Protein AF-A0A066W8P1-F1 (afdb_monomer)

pLDDT: mean 82.38, std 11.29, range [48.41, 97.62]

Foldseek 3Di:
DDWDAPDDDPDPPPVVPDRDTDDDDDPDDDDQVPPDPQWHQPPVRDTDGNDPVCVVVVCVVVVCVVVVVVVVVVVVVVVVVVVVVVCVVVPD

Structure (mmCIF, N/CA/C/O backbone):
data_AF-A0A066W8P1-F1
#
_entry.id   AF-A0A066W8P1-F1
#
loop_
_atom_site.group_PDB
_atom_site.id
_atom_site.type_symbol
_atom_site.label_atom_id
_atom_site.label_alt_id
_atom_site.label_comp_id
_atom_site.label_asym_id
_atom_site.label_entity_id
_atom_site.label_seq_id
_atom_site.pdbx_PDB_ins_code
_atom_site.Cartn_x
_atom_site.Cartn_y
_atom_site.Cartn_z
_atom_site.occupancy
_atom_site.B_iso_or_equiv
_atom_site.auth_seq_id
_atom_site.auth_comp_id
_atom_site.auth_asym_id
_atom_site.auth_atom_id
_atom_site.pdbx_PDB_model_num
ATOM 1 N N . MET A 1 1 ? -13.305 -18.795 11.161 1.00 54.00 1 MET A N 1
ATOM 2 C CA . MET A 1 1 ? -12.635 -17.819 10.281 1.00 54.00 1 MET A CA 1
ATOM 3 C C . MET A 1 1 ? -12.063 -18.632 9.146 1.00 54.00 1 MET A C 1
ATOM 5 O O . MET A 1 1 ? -11.217 -19.472 9.409 1.00 54.00 1 MET A O 1
ATOM 9 N N . GLU A 1 2 ? -12.615 -18.479 7.949 1.00 48.41 2 GLU A N 1
ATOM 10 C CA . GLU A 1 2 ? -12.143 -19.181 6.754 1.00 48.41 2 GLU A CA 1
ATOM 11 C C . GLU A 1 2 ? -11.325 -18.195 5.923 1.00 48.41 2 GLU A C 1
ATOM 13 O O . GLU A 1 2 ? -11.760 -17.065 5.686 1.00 48.41 2 GLU A O 1
ATOM 18 N N . THR A 1 3 ? -10.121 -18.610 5.546 1.00 53.50 3 THR A N 1
ATOM 19 C CA . THR A 1 3 ? -9.226 -17.879 4.647 1.00 53.50 3 THR A CA 1
ATOM 20 C C . THR A 1 3 ? -9.014 -18.744 3.420 1.00 53.50 3 THR A C 1
ATOM 22 O O . THR A 1 3 ? -8.522 -19.865 3.538 1.00 53.50 3 THR A O 1
ATOM 25 N N . ILE A 1 4 ? -9.419 -18.238 2.260 1.00 71.50 4 ILE A N 1
ATOM 26 C CA . ILE A 1 4 ? -9.312 -18.929 0.973 1.00 71.50 4 ILE A CA 1
ATOM 27 C C . ILE A 1 4 ? -8.631 -17.963 -0.007 1.00 71.50 4 ILE A C 1
ATOM 29 O O . ILE A 1 4 ? -8.825 -16.744 0.070 1.00 71.50 4 ILE A O 1
ATOM 33 N N . GLU A 1 5 ? -7.796 -18.495 -0.896 1.00 74.50 5 GLU A N 1
ATOM 34 C CA . GLU A 1 5 ? -7.086 -17.703 -1.902 1.00 74.50 5 GLU A CA 1
ATOM 35 C C . GLU A 1 5 ? -8.028 -17.093 -2.948 1.00 74.50 5 GLU A C 1
ATOM 37 O O . GLU A 1 5 ? -9.020 -17.702 -3.348 1.00 74.50 5 GLU A O 1
ATOM 42 N N . ILE A 1 6 ? -7.692 -15.891 -3.435 1.00 79.44 6 ILE A N 1
ATOM 43 C CA . IL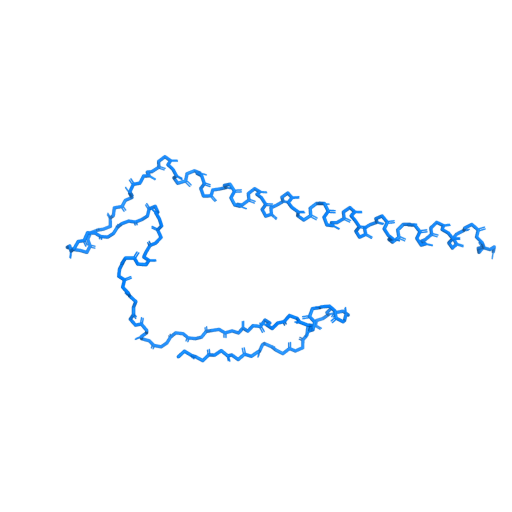E A 1 6 ? -8.480 -15.187 -4.467 1.00 79.44 6 ILE A CA 1
ATOM 44 C C . ILE A 1 6 ? -8.199 -15.669 -5.900 1.00 79.44 6 ILE A C 1
ATOM 46 O O . ILE A 1 6 ? -8.850 -15.211 -6.837 1.00 79.44 6 ILE A O 1
ATOM 50 N N . GLY A 1 7 ? -7.242 -16.582 -6.079 1.00 75.94 7 GLY A N 1
ATOM 51 C CA . GLY A 1 7 ? -6.907 -17.175 -7.372 1.00 75.94 7 GLY A CA 1
ATOM 52 C C . GLY A 1 7 ? -5.902 -16.373 -8.211 1.00 75.94 7 GLY A C 1
ATOM 53 O O . GLY A 1 7 ? -5.095 -15.597 -7.693 1.00 75.94 7 GLY A O 1
ATOM 54 N N . LEU A 1 8 ? -5.922 -16.623 -9.527 1.00 75.81 8 LEU A N 1
ATOM 55 C CA . LEU A 1 8 ? -4.905 -16.169 -10.482 1.00 75.81 8 LEU A CA 1
ATOM 56 C C . LEU A 1 8 ? -4.841 -14.638 -10.592 1.00 75.81 8 LEU A C 1
ATOM 58 O O . LEU A 1 8 ? -5.862 -13.956 -10.681 1.00 75.81 8 LEU A O 1
ATOM 62 N N . LYS A 1 9 ? -3.620 -14.099 -10.659 1.00 79.12 9 LYS A N 1
ATOM 63 C CA . LYS A 1 9 ? -3.361 -12.658 -10.767 1.00 79.12 9 LYS A CA 1
ATOM 64 C C . LYS A 1 9 ? -2.704 -12.315 -12.096 1.00 79.12 9 LYS A C 1
ATOM 66 O O . LYS A 1 9 ? -1.915 -13.084 -12.629 1.00 79.12 9 LYS A O 1
ATOM 71 N N . LEU A 1 10 ? -2.998 -11.109 -12.577 1.00 71.94 10 LEU A N 1
ATOM 72 C CA . LEU A 1 10 ? -2.619 -10.592 -13.898 1.00 71.94 10 LEU A CA 1
ATOM 73 C C . LEU A 1 10 ? -1.115 -10.295 -14.083 1.00 71.94 10 LEU A C 1
ATOM 75 O O . LEU A 1 10 ? -0.709 -9.933 -15.181 1.00 71.94 10 LEU A O 1
ATOM 79 N N . VAL A 1 11 ? -0.288 -10.402 -13.037 1.00 67.12 11 VAL A N 1
ATOM 80 C CA . VAL A 1 11 ? 1.126 -9.984 -13.080 1.00 67.12 11 VAL A CA 1
ATOM 81 C C . VAL A 1 11 ? 2.048 -11.190 -13.214 1.00 67.12 11 VAL A C 1
ATOM 83 O O . VAL A 1 11 ? 1.948 -12.141 -12.440 1.00 67.12 11 VAL A O 1
ATOM 86 N N . ASP A 1 12 ? 2.987 -11.087 -14.152 1.00 55.69 12 ASP A N 1
ATOM 87 C CA . ASP A 1 12 ? 3.974 -12.114 -14.474 1.00 55.69 12 ASP A CA 1
ATOM 88 C C . ASP A 1 12 ? 4.828 -12.501 -13.247 1.00 55.69 12 ASP A C 1
ATOM 90 O O . ASP A 1 12 ? 5.499 -11.659 -12.638 1.00 55.69 12 ASP A O 1
ATOM 94 N N . GLY A 1 13 ? 4.738 -13.776 -12.849 1.00 59.72 13 GLY A N 1
ATOM 95 C CA . GLY A 1 13 ? 5.532 -14.474 -11.827 1.00 59.72 13 GLY A CA 1
ATOM 96 C C . GLY A 1 13 ? 5.429 -13.991 -10.372 1.00 59.72 13 GLY A C 1
ATOM 97 O O . GLY A 1 13 ? 5.251 -14.797 -9.468 1.00 59.72 13 GLY A O 1
ATOM 98 N N . ARG A 1 14 ? 5.557 -12.689 -10.101 1.00 60.72 14 ARG A N 1
ATOM 99 C CA . ARG A 1 14 ? 5.810 -12.159 -8.745 1.00 60.72 14 ARG A CA 1
ATOM 100 C C . ARG A 1 14 ? 4.560 -12.002 -7.892 1.00 60.72 14 ARG A C 1
ATOM 102 O O . ARG A 1 14 ? 4.613 -12.248 -6.693 1.00 60.72 14 ARG A O 1
ATOM 109 N N . ALA A 1 15 ? 3.433 -11.613 -8.486 1.00 60.97 15 ALA A N 1
ATOM 110 C CA . ALA A 1 15 ? 2.182 -11.520 -7.733 1.00 60.97 15 ALA A CA 1
ATOM 111 C C . ALA A 1 15 ? 1.592 -12.904 -7.421 1.00 60.97 15 ALA A C 1
ATOM 113 O O . ALA A 1 15 ? 0.819 -13.022 -6.469 1.00 60.97 15 ALA A O 1
ATOM 114 N N . LEU A 1 16 ? 1.971 -13.930 -8.194 1.00 62.16 16 LEU A N 1
ATOM 115 C CA . LEU A 1 16 ? 1.573 -15.327 -7.992 1.00 62.16 16 LEU A CA 1
ATOM 116 C C . LEU A 1 16 ? 2.207 -15.953 -6.739 1.00 62.16 16 LEU A C 1
ATOM 118 O O . LEU A 1 16 ? 1.662 -16.915 -6.227 1.00 62.16 16 LEU A O 1
ATOM 122 N N . VAL A 1 17 ? 3.314 -15.393 -6.233 1.00 73.44 17 VAL A N 1
ATOM 123 C CA . VAL A 1 17 ? 3.977 -15.842 -4.988 1.00 73.44 17 VAL A CA 1
ATOM 124 C C . VAL A 1 17 ? 3.327 -15.237 -3.735 1.00 73.44 17 VAL A C 1
ATOM 126 O O . VAL A 1 17 ? 3.622 -15.644 -2.621 1.00 73.44 17 VAL A O 1
ATOM 129 N N . MET A 1 18 ? 2.473 -14.221 -3.890 1.00 76.88 18 MET A N 1
ATOM 130 C CA . MET A 1 18 ? 1.760 -13.633 -2.755 1.00 76.88 18 MET A CA 1
ATOM 131 C C . MET A 1 18 ? 0.467 -14.400 -2.478 1.00 76.88 18 MET A C 1
ATOM 133 O O . MET A 1 18 ? -0.386 -14.487 -3.358 1.00 76.88 18 MET A O 1
ATOM 137 N N . ASP A 1 19 ? 0.247 -14.804 -1.235 1.00 81.25 19 ASP A N 1
ATOM 138 C CA . ASP A 1 19 ? -0.973 -15.506 -0.811 1.00 81.25 19 ASP A CA 1
ATOM 139 C C . ASP A 1 19 ? -2.094 -14.495 -0.507 1.00 81.25 19 ASP A C 1
ATOM 141 O O . ASP A 1 19 ? -2.517 -14.285 0.634 1.00 81.25 19 ASP A O 1
ATOM 145 N N . ASN A 1 20 ? -2.548 -13.770 -1.534 1.00 83.56 20 ASN A N 1
ATOM 146 C CA . ASN A 1 20 ? -3.665 -12.844 -1.354 1.00 83.56 20 ASN A CA 1
ATOM 147 C C . ASN A 1 20 ? -4.946 -13.668 -1.173 1.00 83.56 20 ASN A C 1
ATOM 149 O O . ASN A 1 20 ? -5.344 -14.417 -2.065 1.00 83.56 20 ASN A O 1
ATOM 153 N N . GLY A 1 21 ? -5.613 -13.488 -0.039 1.00 84.62 21 GLY A N 1
ATOM 154 C CA . GLY A 1 21 ? -6.860 -14.172 0.283 1.00 84.62 21 GLY A CA 1
ATOM 155 C C . GLY A 1 21 ? -8.024 -13.216 0.495 1.00 84.62 21 GLY A C 1
ATOM 156 O O . GLY A 1 21 ? -7.867 -11.993 0.528 1.00 84.62 21 GLY A O 1
ATOM 157 N N . TYR A 1 22 ? -9.203 -13.795 0.677 1.00 85.56 22 TYR A N 1
ATOM 158 C CA . TYR A 1 22 ? -10.340 -13.107 1.272 1.00 85.56 22 TYR A CA 1
ATOM 159 C C . TYR A 1 22 ? -10.608 -13.653 2.673 1.00 85.56 22 TYR A C 1
ATOM 161 O O . TYR A 1 22 ? -10.168 -14.743 3.041 1.00 85.56 22 TYR A O 1
ATOM 169 N N . ILE A 1 23 ? -11.329 -12.866 3.466 1.00 88.88 23 ILE A N 1
ATOM 170 C CA . ILE A 1 23 ? -11.674 -13.210 4.839 1.00 88.88 23 ILE A CA 1
ATOM 171 C C . ILE A 1 23 ? -13.153 -12.935 5.085 1.00 88.88 23 ILE A C 1
ATOM 173 O O . ILE A 1 23 ? -13.661 -11.864 4.752 1.00 88.88 23 ILE A O 1
ATOM 177 N N . VAL A 1 24 ? -13.840 -13.910 5.679 1.00 89.88 24 VAL A N 1
ATOM 178 C CA . VAL A 1 24 ? -15.247 -13.792 6.076 1.00 89.88 24 VAL A CA 1
ATOM 179 C C . VAL A 1 24 ? -15.357 -13.886 7.593 1.00 89.88 24 VAL A C 1
ATOM 181 O O . VAL A 1 24 ? -14.842 -14.814 8.224 1.00 89.88 24 VAL A O 1
ATOM 184 N N . PHE A 1 25 ? -16.069 -12.928 8.184 1.00 92.31 25 PHE A N 1
ATOM 185 C CA . PHE A 1 25 ? -16.382 -12.912 9.608 1.00 92.31 25 PHE A CA 1
ATOM 186 C C . PHE A 1 25 ? -17.856 -13.272 9.807 1.00 92.31 25 PHE A C 1
ATOM 188 O O . PHE A 1 25 ? -18.739 -12.509 9.427 1.00 92.31 25 PHE A O 1
ATOM 195 N N . ASN A 1 26 ? -18.133 -14.418 10.432 1.00 92.88 26 ASN A N 1
ATOM 196 C CA . ASN A 1 26 ? -19.483 -14.796 10.851 1.00 92.88 26 ASN A CA 1
ATOM 197 C C . ASN A 1 26 ? -19.579 -14.744 12.380 1.00 92.88 26 ASN A C 1
ATOM 199 O O . ASN A 1 26 ? -19.022 -15.607 13.054 1.00 92.88 26 ASN A O 1
ATOM 203 N N . ARG A 1 27 ? -20.250 -13.710 12.909 1.00 91.19 27 ARG A N 1
ATOM 204 C CA . ARG A 1 27 ? -20.489 -13.491 14.353 1.00 91.19 27 ARG A CA 1
ATOM 205 C C . ARG A 1 27 ? -19.241 -13.700 15.230 1.00 91.19 27 ARG A C 1
ATOM 207 O O . ARG A 1 27 ? -19.319 -14.274 16.313 1.00 91.19 27 ARG A O 1
ATOM 214 N N . VAL A 1 28 ? -18.083 -13.235 14.761 1.00 89.6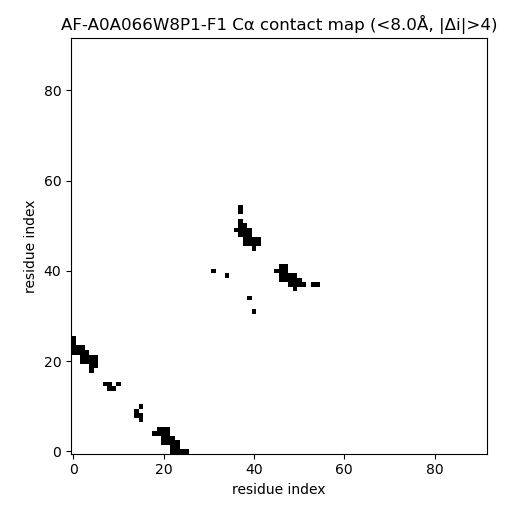9 28 VAL A N 1
ATOM 215 C CA . VAL A 1 28 ? -16.816 -13.35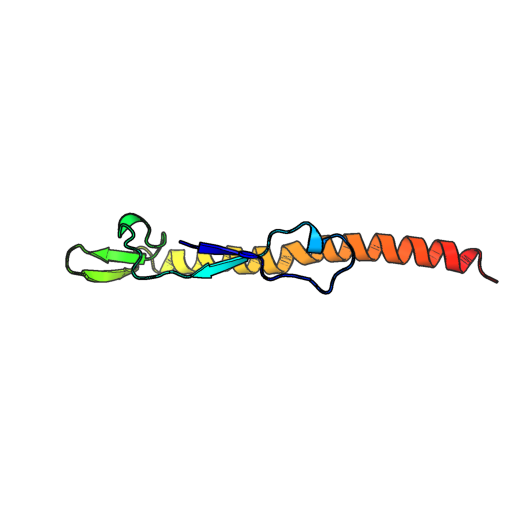4 15.496 1.00 89.69 28 VAL A CA 1
ATOM 216 C C . VAL A 1 28 ? -16.788 -12.317 16.620 1.00 89.69 28 VAL A C 1
ATOM 218 O O . VAL A 1 28 ? -16.809 -11.117 16.355 1.00 89.69 28 VAL A O 1
ATOM 221 N N . GLY A 1 29 ? -16.743 -12.778 17.871 1.00 87.56 29 GLY A N 1
ATOM 222 C CA . GLY A 1 29 ? -16.558 -11.918 19.038 1.00 87.56 29 GLY A CA 1
ATOM 223 C C . GLY A 1 29 ? -15.085 -11.565 19.232 1.00 87.56 29 GLY A C 1
ATOM 224 O O . GLY A 1 29 ? -14.236 -12.453 19.260 1.00 87.56 29 GLY A O 1
ATOM 225 N N . ILE A 1 30 ? -14.781 -10.276 19.385 1.00 88.50 30 ILE A N 1
ATOM 226 C CA . ILE A 1 30 ? -13.438 -9.783 19.713 1.00 88.50 30 ILE A CA 1
ATOM 227 C C . ILE A 1 30 ? -13.490 -8.890 20.958 1.00 88.50 30 ILE A C 1
ATOM 229 O O . ILE A 1 30 ? -14.462 -8.151 21.132 1.00 88.50 30 ILE A O 1
ATOM 233 N N . PRO A 1 31 ? -12.465 -8.923 21.830 1.00 84.56 31 PRO A N 1
ATOM 234 C CA . PRO A 1 31 ? -12.403 -8.035 22.985 1.00 84.56 31 PRO A CA 1
ATOM 235 C C . PRO A 1 31 ? -12.407 -6.558 22.577 1.00 84.56 31 PRO A C 1
ATOM 237 O O . PRO A 1 31 ? -11.686 -6.158 21.663 1.00 84.56 31 PRO A O 1
ATOM 240 N N . CYS A 1 32 ? -13.136 -5.721 23.323 1.00 76.75 32 CYS A N 1
ATOM 241 C CA . CYS A 1 32 ? -13.159 -4.265 23.117 1.00 76.75 32 CYS A CA 1
ATOM 242 C C . CYS A 1 32 ? -11.770 -3.614 23.256 1.00 76.75 32 CYS A C 1
ATOM 244 O O . CYS A 1 32 ? -11.521 -2.557 22.684 1.00 76.75 32 CYS A O 1
ATOM 246 N N . ALA A 1 33 ? -10.837 -4.254 23.970 1.00 77.25 33 ALA A N 1
ATOM 247 C CA . ALA A 1 33 ? -9.448 -3.804 24.067 1.00 77.25 33 ALA A CA 1
ATOM 248 C C . ALA A 1 33 ? -8.706 -3.805 22.715 1.00 77.25 33 ALA A C 1
ATOM 250 O O . ALA A 1 33 ? -7.727 -3.080 22.562 1.00 77.25 33 ALA A O 1
ATOM 251 N N . ASN A 1 34 ? -9.185 -4.572 21.728 1.00 75.44 34 ASN A N 1
ATOM 252 C CA . ASN A 1 34 ? -8.609 -4.618 20.382 1.00 75.44 34 ASN A CA 1
ATOM 253 C C . ASN A 1 34 ? -9.058 -3.436 19.504 1.00 75.44 34 ASN A C 1
ATOM 255 O O . ASN A 1 34 ? -8.644 -3.334 18.348 1.00 75.44 34 ASN A O 1
ATOM 259 N N . LEU A 1 35 ? -9.917 -2.549 20.022 1.00 74.81 35 LEU A N 1
ATOM 260 C CA . LEU A 1 35 ? -10.344 -1.350 19.314 1.00 74.81 35 LEU A CA 1
ATOM 261 C C . LEU A 1 35 ? -9.159 -0.380 19.129 1.00 74.81 35 LEU A C 1
ATOM 263 O O . LEU A 1 35 ? -8.285 -0.251 19.985 1.00 74.81 35 LEU A O 1
ATOM 267 N N . ALA A 1 36 ? -9.121 0.293 17.978 1.00 70.94 36 ALA A N 1
ATOM 268 C CA . ALA A 1 36 ? -7.983 1.081 17.506 1.00 70.94 36 ALA A CA 1
ATOM 269 C C . ALA A 1 36 ? -7.452 2.118 18.519 1.00 70.94 36 ALA A C 1
ATOM 271 O O . ALA A 1 36 ? -8.211 2.793 19.205 1.00 70.94 36 ALA A O 1
ATOM 272 N N . ARG A 1 37 ? -6.130 2.347 18.500 1.00 72.38 37 ARG A N 1
ATOM 273 C CA . ARG A 1 37 ? -5.347 3.190 19.434 1.00 72.38 37 ARG A CA 1
ATOM 274 C C . ARG A 1 37 ? -5.934 4.575 19.781 1.00 72.38 37 ARG A C 1
ATOM 276 O O . ARG A 1 37 ? -5.684 5.073 20.877 1.00 72.38 37 ARG A O 1
ATOM 283 N N . PHE A 1 38 ? -6.675 5.211 18.872 1.00 76.06 38 PHE A N 1
ATOM 284 C CA . PHE A 1 38 ? -7.225 6.570 19.047 1.00 76.06 38 PHE A CA 1
ATOM 285 C C . PHE A 1 38 ? -8.716 6.610 19.404 1.00 76.06 38 PHE A C 1
ATOM 287 O O . PHE A 1 38 ? -9.261 7.684 19.669 1.00 76.06 38 PHE A O 1
ATOM 294 N N . GLN A 1 39 ? -9.378 5.458 19.401 1.00 80.62 39 GLN A N 1
ATOM 295 C CA . GLN A 1 39 ? -10.804 5.322 19.655 1.00 80.62 39 GLN A CA 1
ATOM 296 C C . GLN A 1 39 ? -10.998 4.565 20.965 1.00 80.62 39 GLN A C 1
ATOM 298 O O . GLN A 1 39 ? -10.261 3.632 21.271 1.00 80.62 39 GLN A O 1
ATOM 303 N N . HIS A 1 40 ? -11.968 4.988 21.762 1.00 82.69 40 HIS A N 1
ATOM 304 C CA . HIS A 1 40 ? -12.310 4.337 23.013 1.00 82.69 40 HIS A CA 1
ATOM 305 C C . HIS A 1 40 ? -13.820 4.168 23.097 1.00 82.69 40 HIS A C 1
ATOM 307 O O . HIS A 1 40 ? -14.580 5.033 22.666 1.00 82.69 40 HIS A O 1
ATOM 313 N N . ILE A 1 41 ? -14.241 3.040 23.645 1.00 83.56 41 ILE A N 1
ATOM 314 C CA . ILE A 1 41 ? -15.626 2.795 24.014 1.00 83.56 41 ILE A CA 1
ATOM 315 C C . ILE A 1 41 ? -15.592 2.549 25.516 1.00 83.56 41 ILE A C 1
ATOM 317 O O . ILE A 1 41 ? -14.866 1.662 25.971 1.00 83.56 41 ILE A O 1
ATOM 321 N N . ASP A 1 42 ? -16.319 3.369 26.271 1.00 81.31 42 ASP A N 1
ATOM 322 C CA . ASP A 1 42 ? -16.466 3.174 27.712 1.00 81.31 42 ASP A CA 1
ATOM 323 C C . ASP A 1 42 ? -17.224 1.866 27.996 1.00 81.31 42 ASP A C 1
ATOM 325 O O . ASP A 1 42 ? -17.931 1.341 27.134 1.00 81.31 42 ASP A O 1
ATOM 329 N N . HIS A 1 43 ? -17.161 1.373 29.235 1.00 81.44 43 HIS A N 1
ATOM 330 C CA . HIS A 1 43 ? -17.915 0.186 29.658 1.00 81.44 43 HIS A CA 1
ATOM 331 C C . HIS A 1 43 ? -19.440 0.338 29.451 1.00 81.44 43 HIS A C 1
ATOM 333 O O . HIS A 1 43 ? -20.139 -0.646 29.219 1.00 81.44 43 HIS A O 1
ATOM 339 N N . ASP A 1 44 ? -19.945 1.574 29.456 1.00 84.88 44 ASP A N 1
ATOM 340 C CA . ASP A 1 44 ? -21.353 1.905 29.193 1.00 84.88 44 ASP A CA 1
ATOM 341 C C . ASP A 1 44 ? -21.706 1.947 27.692 1.00 84.88 44 ASP A C 1
ATOM 343 O O . ASP A 1 44 ? -22.792 2.384 27.312 1.00 84.88 44 ASP A O 1
ATOM 347 N N . GLY A 1 45 ? -20.776 1.572 26.808 1.00 82.06 45 GLY A N 1
ATOM 348 C CA . GLY A 1 45 ? -20.975 1.584 25.358 1.00 82.06 45 GLY A CA 1
ATOM 349 C C . GLY A 1 45 ? -20.897 2.975 24.719 1.00 82.06 45 GLY A C 1
ATOM 350 O O . GLY A 1 45 ? -21.220 3.134 23.542 1.00 82.06 45 GLY A O 1
ATOM 351 N N . ARG A 1 46 ? -20.464 4.002 25.461 1.00 86.56 46 ARG A N 1
ATOM 352 C CA . ARG A 1 46 ? -20.323 5.368 24.937 1.00 86.56 46 ARG A CA 1
ATOM 353 C C . ARG A 1 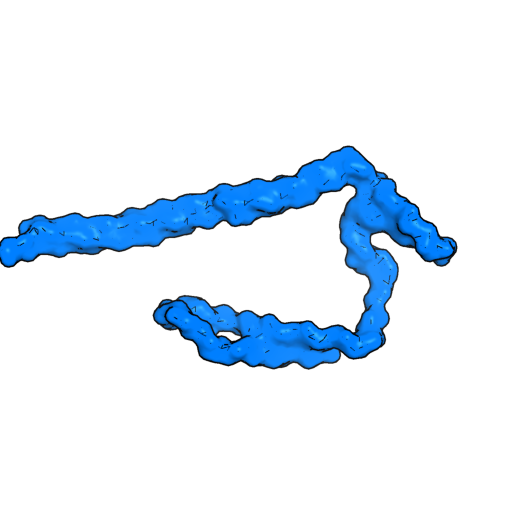46 ? -19.006 5.534 24.184 1.00 86.56 46 ARG A C 1
ATOM 355 O O . ARG A 1 46 ? -17.935 5.245 24.711 1.00 86.56 46 ARG A O 1
ATOM 362 N N . TYR A 1 47 ? -19.090 6.037 22.955 1.00 85.69 47 TYR A N 1
ATOM 363 C CA . TYR A 1 47 ? -17.924 6.319 22.121 1.00 85.69 47 TYR A CA 1
ATOM 364 C C . TYR A 1 47 ? -17.207 7.597 22.565 1.00 85.69 47 TYR A C 1
ATOM 366 O O . TYR A 1 47 ? -17.830 8.647 22.735 1.00 85.69 47 TYR A O 1
ATOM 374 N N . LYS A 1 48 ? -15.880 7.525 22.673 1.00 82.81 48 LYS A N 1
ATOM 375 C CA . LYS A 1 48 ? -14.999 8.657 22.955 1.00 82.81 48 LYS A CA 1
ATOM 376 C C . LYS A 1 48 ? -13.757 8.611 22.071 1.00 82.81 48 LYS A C 1
ATOM 378 O O . LYS A 1 48 ? -13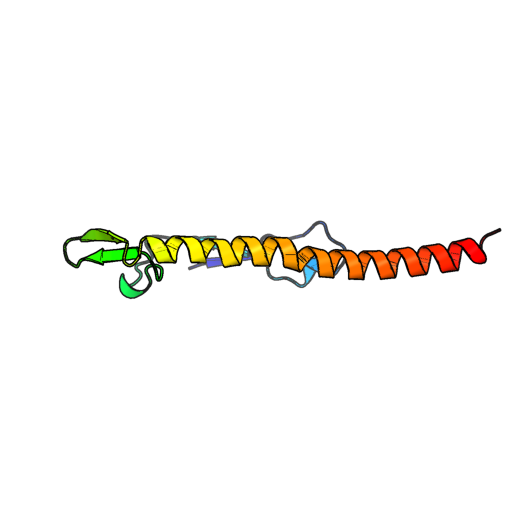.150 7.566 21.844 1.00 82.81 48 LYS A O 1
ATOM 383 N N . LEU A 1 49 ? -13.329 9.779 21.604 1.00 79.88 49 LEU A N 1
ATOM 384 C CA . LEU A 1 49 ? -12.018 9.935 20.980 1.00 79.88 49 LEU A CA 1
ATOM 385 C C . LEU A 1 49 ? -10.979 10.106 22.085 1.00 79.88 49 LEU A C 1
ATOM 387 O O . LEU A 1 49 ? -11.038 11.065 22.848 1.00 79.88 49 LEU A O 1
ATOM 391 N N . ARG A 1 50 ? -10.020 9.180 22.170 1.00 73.75 50 ARG A N 1
ATOM 392 C CA . ARG A 1 50 ? -8.996 9.187 23.227 1.00 73.75 50 ARG A CA 1
ATOM 393 C C . ARG A 1 50 ? -8.002 10.337 23.058 1.00 73.75 50 ARG A C 1
ATOM 395 O O . ARG A 1 50 ? -7.435 10.802 24.039 1.00 73.75 50 ARG A O 1
ATOM 402 N N . ASN A 1 51 ? -7.781 10.779 21.818 1.00 74.62 51 ASN A N 1
ATOM 403 C CA . ASN A 1 51 ? -6.955 11.939 21.500 1.00 74.62 51 ASN A CA 1
ATOM 404 C C . ASN A 1 51 ? -7.315 12.477 20.099 1.00 74.62 51 ASN A C 1
ATOM 406 O O . ASN A 1 51 ? -6.959 11.874 19.083 1.00 74.62 51 ASN A O 1
ATOM 410 N N . ALA A 1 52 ? -8.054 13.589 20.048 1.00 72.94 52 ALA A N 1
ATOM 411 C CA . ALA A 1 52 ? -8.493 14.201 18.792 1.00 72.94 52 ALA A CA 1
ATOM 412 C C . ALA A 1 52 ? -7.324 14.797 17.986 1.00 72.94 52 ALA A C 1
ATOM 414 O O . ALA A 1 52 ? -7.326 14.712 16.759 1.00 72.94 52 ALA A O 1
ATOM 415 N N . GLU A 1 53 ? -6.303 15.325 18.662 1.00 75.19 53 GLU A N 1
ATOM 416 C CA . GLU A 1 53 ? -5.120 15.923 18.032 1.00 75.19 53 GLU A CA 1
ATOM 417 C C . GLU A 1 53 ? -4.203 14.847 17.434 1.00 75.19 53 GLU A C 1
ATOM 419 O O . GLU A 1 53 ? -3.772 14.945 16.284 1.00 75.19 53 GLU A O 1
ATOM 424 N N . ALA A 1 54 ? -3.999 13.735 18.148 1.00 73.75 54 ALA A N 1
ATOM 425 C CA . ALA A 1 54 ? -3.212 12.604 17.652 1.00 73.75 54 ALA A CA 1
ATOM 426 C C . ALA A 1 54 ? -3.876 11.863 16.478 1.00 73.75 54 ALA A C 1
ATOM 428 O O . ALA A 1 54 ? -3.204 11.116 15.765 1.00 73.75 54 ALA A O 1
ATOM 429 N N . LYS A 1 55 ? -5.166 12.100 16.200 1.00 72.38 55 LYS A N 1
ATOM 430 C CA . LYS A 1 55 ? -5.832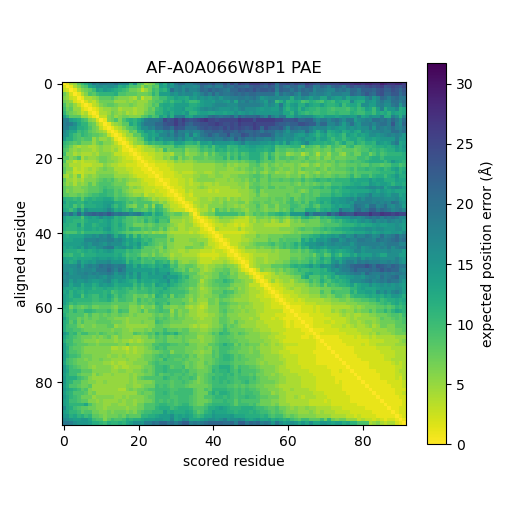 11.591 14.990 1.00 72.38 55 LYS A CA 1
ATOM 431 C C . LYS A 1 55 ? -5.132 12.078 13.718 1.00 72.38 55 LYS A C 1
ATOM 433 O O . LYS A 1 55 ? -5.086 11.343 12.731 1.00 72.38 55 LYS A O 1
ATOM 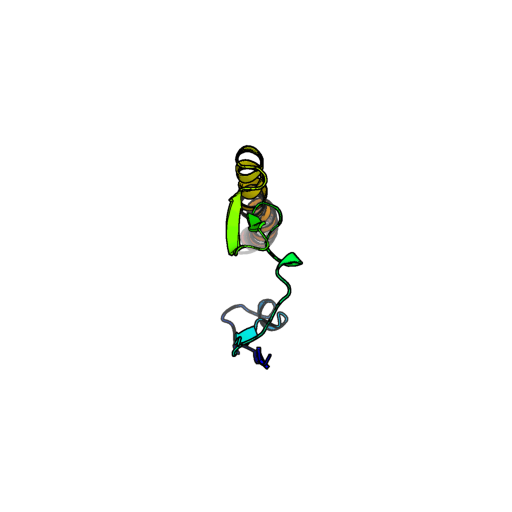438 N N . VAL A 1 56 ? -4.532 13.272 13.747 1.00 76.88 56 VAL A N 1
ATOM 439 C CA . VAL A 1 56 ? -3.754 13.818 12.625 1.00 76.88 56 VAL A CA 1
ATOM 440 C C . VAL A 1 56 ? -2.555 12.923 12.293 1.00 76.88 56 VAL A C 1
ATOM 442 O O . VAL A 1 56 ? -2.272 12.712 11.116 1.00 76.88 56 VAL A O 1
ATOM 445 N N . LEU A 1 57 ? -1.931 12.288 13.293 1.00 76.94 57 LEU A N 1
ATOM 446 C CA . LEU A 1 57 ? -0.795 11.374 13.099 1.00 76.94 57 LEU A CA 1
ATOM 447 C C . LEU A 1 57 ? -1.168 10.103 12.322 1.00 76.94 57 LEU A C 1
ATOM 449 O O . LEU A 1 57 ? -0.305 9.495 11.695 1.00 76.94 57 LEU A O 1
ATOM 453 N N . THR A 1 58 ? -2.453 9.734 12.273 1.00 77.25 58 THR A N 1
ATOM 454 C CA . THR A 1 58 ? -2.924 8.617 11.430 1.00 77.25 58 THR A CA 1
ATOM 455 C C . THR A 1 58 ? -2.664 8.893 9.943 1.00 77.25 58 THR A C 1
ATOM 457 O O . THR A 1 58 ? -2.424 7.968 9.169 1.00 77.25 58 THR A O 1
ATOM 460 N N . ARG A 1 59 ? -2.623 10.172 9.538 1.00 79.69 59 ARG A N 1
ATOM 461 C CA . ARG A 1 59 ? -2.290 10.578 8.163 1.00 79.69 59 ARG A CA 1
ATOM 462 C C . ARG A 1 59 ? -0.826 10.307 7.802 1.00 79.69 59 ARG A C 1
ATOM 464 O O . ARG A 1 59 ? -0.514 10.238 6.616 1.00 79.69 59 ARG A O 1
ATOM 471 N N . GLY A 1 60 ? 0.056 10.108 8.787 1.00 84.06 60 GLY A N 1
ATOM 472 C CA . GLY A 1 60 ? 1.465 9.774 8.557 1.00 84.06 60 GLY A CA 1
ATOM 473 C C . GLY A 1 60 ? 1.636 8.482 7.757 1.00 84.06 60 GLY A C 1
ATOM 474 O O . GLY A 1 60 ? 2.434 8.436 6.826 1.00 84.06 60 GLY A O 1
ATOM 475 N N . ILE A 1 61 ? 0.802 7.469 8.023 1.00 85.56 61 ILE A N 1
ATOM 476 C CA . ILE A 1 61 ? 0.790 6.221 7.243 1.00 85.56 61 ILE A CA 1
ATOM 477 C C . ILE A 1 61 ? 0.350 6.494 5.802 1.00 85.56 61 ILE A C 1
ATOM 479 O O . ILE A 1 61 ? 0.948 5.975 4.865 1.00 85.56 61 ILE A O 1
ATOM 483 N N . THR A 1 62 ? -0.651 7.356 5.599 1.00 84.50 62 THR A N 1
ATOM 484 C CA . THR A 1 62 ? -1.088 7.749 4.251 1.00 84.50 62 THR A CA 1
ATOM 485 C C . THR A 1 62 ? 0.022 8.456 3.474 1.00 84.50 62 THR A C 1
ATOM 487 O O . THR A 1 62 ? 0.127 8.261 2.267 1.00 84.50 62 THR A O 1
ATOM 490 N N . MET A 1 63 ? 0.862 9.250 4.142 1.00 88.00 63 MET A N 1
ATOM 491 C CA . MET A 1 63 ? 2.023 9.878 3.511 1.00 88.00 63 MET A CA 1
ATOM 492 C C . MET A 1 63 ? 3.110 8.847 3.186 1.00 88.00 63 MET A C 1
ATOM 494 O O . MET A 1 63 ? 3.581 8.810 2.053 1.00 88.00 63 MET A O 1
ATOM 498 N N . LEU A 1 64 ? 3.447 7.960 4.127 1.00 87.94 64 LEU A N 1
ATOM 499 C CA . LEU A 1 64 ? 4.442 6.903 3.923 1.00 87.94 64 LEU A CA 1
ATOM 500 C C . LEU A 1 64 ? 4.067 5.991 2.748 1.00 87.94 64 LEU A C 1
ATOM 502 O O . LEU A 1 64 ? 4.888 5.759 1.867 1.00 87.94 64 LEU A O 1
ATOM 506 N N . VAL A 1 65 ? 2.813 5.538 2.682 1.00 89.94 65 VAL A N 1
ATOM 507 C CA . VAL A 1 65 ? 2.314 4.669 1.601 1.00 89.94 65 VAL A CA 1
ATOM 508 C C . VAL A 1 65 ? 2.269 5.389 0.249 1.0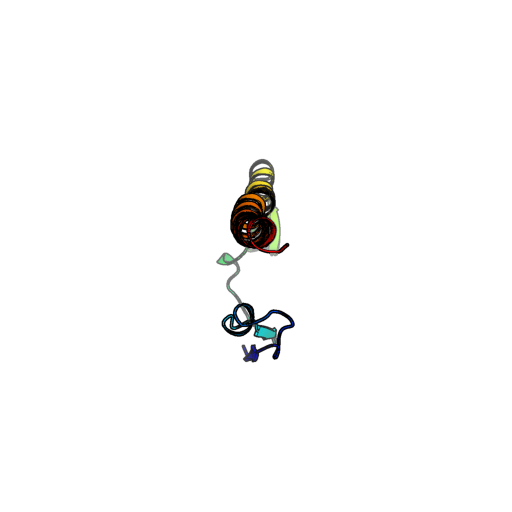0 89.94 65 VAL A C 1
ATOM 510 O O . VAL A 1 65 ? 2.289 4.736 -0.787 1.00 89.94 65 VAL A O 1
ATOM 513 N N . ARG A 1 66 ? 2.236 6.726 0.223 1.00 88.00 66 ARG A N 1
ATOM 514 C CA . ARG A 1 66 ? 2.290 7.501 -1.027 1.00 88.00 66 ARG A CA 1
ATOM 515 C C . ARG A 1 66 ? 3.713 7.776 -1.496 1.00 88.00 66 ARG A C 1
ATOM 517 O O . ARG A 1 66 ? 3.949 7.794 -2.697 1.00 88.00 66 ARG A O 1
ATOM 524 N N . VAL A 1 67 ? 4.641 7.996 -0.569 1.00 90.75 67 VAL A N 1
ATOM 525 C CA . VAL A 1 67 ? 6.034 8.327 -0.898 1.00 90.75 67 VAL A CA 1
ATOM 526 C C . VAL A 1 67 ? 6.869 7.068 -1.134 1.00 90.75 67 VAL A C 1
ATOM 528 O O . VAL A 1 67 ? 7.646 7.035 -2.080 1.00 90.75 67 VAL A O 1
ATOM 531 N N . GLY A 1 68 ? 6.675 6.007 -0.348 1.00 90.69 68 GLY A N 1
ATOM 532 C CA . GLY A 1 68 ? 7.441 4.759 -0.472 1.00 90.69 68 GLY A CA 1
ATOM 533 C C . GLY A 1 68 ? 7.442 4.143 -1.883 1.00 90.69 68 GLY A C 1
ATOM 534 O O . GLY A 1 68 ? 8.508 3.791 -2.385 1.00 90.69 68 GLY A O 1
ATOM 535 N N . PRO A 1 69 ? 6.299 4.067 -2.592 1.00 92.69 69 PRO A N 1
ATOM 536 C CA . PRO A 1 69 ? 6.259 3.530 -3.952 1.00 92.69 69 PRO A CA 1
ATOM 537 C C . PRO A 1 69 ? 7.063 4.329 -4.984 1.00 92.69 69 PRO A C 1
ATOM 539 O O . PRO A 1 69 ? 7.379 3.785 -6.039 1.00 92.69 69 PRO A O 1
ATOM 542 N N . ILE A 1 70 ? 7.406 5.591 -4.706 1.00 93.69 70 ILE A N 1
ATOM 543 C CA . ILE A 1 70 ? 8.203 6.423 -5.619 1.00 93.69 70 ILE A CA 1
ATOM 544 C C . ILE A 1 70 ? 9.613 5.842 -5.768 1.00 93.69 70 ILE A C 1
ATOM 546 O O . ILE A 1 70 ? 10.129 5.754 -6.881 1.00 93.69 70 ILE A O 1
ATOM 550 N N . GLU A 1 71 ? 10.215 5.385 -4.670 1.00 91.00 71 GLU A N 1
ATOM 551 C CA . GLU A 1 71 ? 11.532 4.742 -4.686 1.00 91.00 71 GLU A CA 1
ATOM 552 C C . GLU A 1 71 ? 11.500 3.426 -5.474 1.00 91.00 71 GLU A C 1
ATOM 554 O O . GLU A 1 71 ? 12.346 3.173 -6.333 1.00 91.00 71 GLU A O 1
ATOM 559 N N . ILE A 1 72 ? 10.458 2.623 -5.249 1.00 90.81 72 ILE A N 1
ATOM 560 C CA . ILE A 1 72 ? 10.233 1.364 -5.963 1.00 90.81 72 ILE A CA 1
ATOM 561 C C . ILE A 1 72 ? 10.084 1.623 -7.471 1.00 90.81 72 ILE A C 1
ATOM 563 O O . ILE A 1 72 ? 10.700 0.934 -8.288 1.00 90.81 72 ILE A O 1
ATOM 567 N N . ALA A 1 73 ? 9.311 2.642 -7.853 1.00 92.75 73 ALA A N 1
ATOM 568 C CA . ALA A 1 73 ? 9.128 3.031 -9.247 1.00 92.75 73 ALA A CA 1
ATOM 569 C C . ALA A 1 73 ? 10.447 3.477 -9.897 1.00 92.75 73 ALA A C 1
ATOM 571 O O . ALA A 1 73 ? 10.744 3.056 -11.015 1.00 92.75 73 ALA A O 1
ATOM 572 N N . ALA A 1 74 ? 11.263 4.268 -9.193 1.00 94.88 74 ALA A N 1
ATOM 573 C CA . ALA A 1 74 ? 12.575 4.689 -9.677 1.00 94.88 74 ALA A CA 1
ATOM 574 C C . ALA A 1 74 ? 13.503 3.488 -9.919 1.00 94.88 74 ALA A C 1
ATOM 576 O O . ALA A 1 74 ? 14.165 3.415 -10.957 1.00 94.88 74 ALA A O 1
ATOM 577 N N . HIS A 1 75 ? 13.502 2.511 -9.008 1.00 93.94 75 HIS A N 1
ATOM 578 C CA . HIS A 1 75 ? 14.296 1.295 -9.150 1.00 93.94 75 HIS A CA 1
ATOM 579 C C . HIS A 1 75 ? 13.890 0.489 -10.395 1.00 93.94 75 HIS A C 1
ATOM 581 O O . HIS A 1 75 ? 14.738 0.189 -11.241 1.00 93.94 75 HIS A O 1
ATOM 587 N N . PHE A 1 76 ? 12.593 0.211 -10.573 1.00 92.56 76 PHE A N 1
ATOM 588 C CA . PHE A 1 76 ? 12.101 -0.514 -11.751 1.00 92.56 76 PHE A CA 1
ATOM 589 C C . PHE A 1 76 ? 12.349 0.240 -13.060 1.00 92.56 76 PHE A C 1
ATOM 591 O O . PHE A 1 76 ? 12.758 -0.371 -14.051 1.00 92.56 76 PHE A O 1
ATOM 598 N N . LEU A 1 77 ? 12.161 1.563 -13.061 1.00 96.19 77 LEU A N 1
ATOM 599 C CA . LEU A 1 77 ? 12.432 2.398 -14.226 1.00 96.19 77 LEU A CA 1
ATOM 600 C C . LEU A 1 77 ? 13.914 2.350 -14.608 1.00 96.19 77 LEU A C 1
ATOM 602 O O . LEU A 1 77 ? 14.229 2.159 -15.780 1.00 96.19 77 LEU A O 1
ATOM 606 N N . SER A 1 78 ? 14.821 2.466 -13.634 1.00 96.19 78 SER A N 1
ATOM 607 C CA . SER A 1 78 ? 16.264 2.442 -13.889 1.00 96.19 78 SER A CA 1
ATOM 608 C C . SER A 1 78 ? 16.712 1.147 -14.577 1.00 96.19 78 SER A C 1
ATOM 610 O O . SER A 1 78 ? 17.463 1.194 -15.550 1.00 96.19 78 SER A O 1
ATOM 612 N N . HIS A 1 79 ? 16.186 -0.004 -14.145 1.00 95.31 79 HIS A N 1
ATOM 613 C CA . HIS A 1 79 ? 16.482 -1.300 -14.753 1.00 95.31 79 HIS A CA 1
ATOM 614 C C . HIS A 1 79 ? 15.935 -1.401 -16.182 1.00 95.31 79 HIS A C 1
ATOM 616 O O . HIS A 1 79 ? 16.654 -1.834 -17.083 1.00 95.31 79 HIS A O 1
ATOM 622 N N . GLY A 1 80 ? 14.690 -0.966 -16.409 1.00 95.06 80 GLY A N 1
ATOM 623 C CA . GLY A 1 80 ? 14.081 -0.967 -17.741 1.00 95.06 80 GLY A CA 1
ATOM 624 C C . GLY A 1 80 ? 14.830 -0.069 -18.728 1.00 95.06 80 GLY A C 1
ATOM 625 O O . GLY A 1 80 ? 15.170 -0.496 -19.832 1.00 95.06 80 GLY A O 1
ATOM 626 N N . VAL A 1 81 ? 15.159 1.154 -18.305 1.00 97.44 81 VAL A N 1
ATOM 627 C CA . VAL A 1 81 ? 15.907 2.130 -19.110 1.00 97.44 81 VAL A CA 1
ATOM 628 C C . VAL A 1 81 ? 17.317 1.631 -19.413 1.00 97.44 81 VAL A C 1
ATOM 630 O O . VAL A 1 81 ? 17.772 1.747 -20.548 1.00 97.44 81 VAL A O 1
ATOM 633 N N . LEU A 1 82 ? 18.002 1.023 -18.442 1.00 97.00 82 LEU A N 1
ATOM 634 C CA . LEU A 1 82 ? 19.343 0.478 -18.649 1.00 97.00 82 LEU A CA 1
ATOM 635 C C . LEU A 1 82 ? 19.362 -0.602 -19.740 1.00 97.00 82 LEU A C 1
ATOM 637 O O . LEU A 1 82 ? 20.247 -0.594 -20.597 1.00 97.00 82 LEU A O 1
ATOM 641 N N . ILE A 1 83 ? 18.387 -1.516 -19.726 1.00 96.81 83 ILE A N 1
ATOM 642 C CA . ILE A 1 83 ? 18.246 -2.554 -20.757 1.00 96.81 83 ILE A CA 1
ATOM 643 C C . ILE A 1 83 ? 17.957 -1.907 -22.117 1.00 96.81 83 ILE A C 1
ATOM 645 O O . ILE A 1 83 ? 18.619 -2.236 -23.103 1.00 96.81 83 ILE A O 1
ATOM 649 N N . ALA A 1 84 ? 17.023 -0.953 -22.161 1.00 96.94 84 ALA A N 1
ATOM 650 C CA . ALA A 1 84 ? 16.643 -0.261 -23.389 1.00 96.94 84 ALA A CA 1
ATOM 651 C C . ALA A 1 84 ? 17.823 0.493 -24.024 1.00 96.94 84 ALA A C 1
ATOM 653 O O . ALA A 1 84 ? 18.067 0.339 -25.218 1.00 96.94 84 ALA A O 1
ATOM 654 N N . ILE A 1 85 ? 18.595 1.248 -23.234 1.00 97.31 85 ILE A N 1
ATOM 655 C CA . ILE A 1 85 ? 19.772 1.990 -23.713 1.00 97.31 85 ILE A CA 1
ATOM 656 C C . ILE A 1 85 ? 20.831 1.028 -24.256 1.00 97.31 85 ILE A C 1
ATOM 658 O O . ILE A 1 85 ? 21.339 1.233 -25.357 1.00 97.31 85 ILE A O 1
ATOM 662 N N . ARG A 1 86 ? 21.148 -0.046 -23.519 1.00 96.88 86 ARG A N 1
ATOM 663 C CA . ARG A 1 86 ? 22.133 -1.045 -23.967 1.00 96.88 86 ARG A CA 1
ATOM 664 C C . ARG A 1 86 ? 21.736 -1.673 -25.298 1.00 96.88 86 ARG A C 1
ATOM 666 O O . ARG A 1 86 ? 22.586 -1.845 -26.165 1.00 96.88 86 ARG A O 1
ATOM 673 N N . TYR A 1 87 ? 20.454 -1.984 -25.468 1.00 97.62 87 TYR A N 1
ATOM 674 C CA . TYR A 1 87 ? 19.950 -2.527 -26.721 1.00 97.62 87 TYR A CA 1
ATOM 675 C C . TYR A 1 87 ? 19.983 -1.495 -27.857 1.00 97.62 87 TYR A C 1
ATOM 677 O O . TYR A 1 87 ? 20.438 -1.815 -28.952 1.00 97.62 87 TYR A O 1
ATOM 685 N N . ALA A 1 88 ? 19.569 -0.253 -27.592 1.00 95.69 88 ALA A N 1
ATOM 686 C CA . ALA A 1 88 ? 19.519 0.822 -28.583 1.00 95.69 88 ALA A CA 1
ATOM 687 C C . ALA A 1 88 ? 20.894 1.164 -29.180 1.00 95.69 88 ALA A C 1
ATOM 689 O O . ALA A 1 88 ? 20.980 1.518 -30.348 1.00 95.69 88 ALA A O 1
ATOM 690 N N . VAL A 1 89 ? 21.975 1.029 -28.405 1.00 95.75 89 VAL A N 1
ATOM 691 C CA . VAL A 1 89 ? 23.345 1.278 -28.891 1.00 95.75 89 VAL A CA 1
ATOM 692 C C . VAL A 1 89 ? 23.834 0.180 -29.847 1.00 95.75 89 VAL A C 1
ATOM 694 O O . VAL A 1 89 ? 24.639 0.449 -30.736 1.00 95.75 89 VAL A O 1
ATOM 697 N N . VAL A 1 90 ? 23.364 -1.059 -29.675 1.00 96.44 90 VAL A N 1
ATOM 698 C CA . VAL A 1 90 ? 23.805 -2.219 -30.472 1.00 9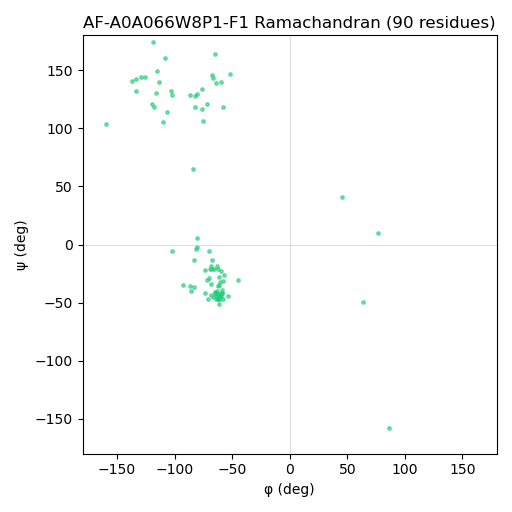6.44 90 VAL A CA 1
ATOM 699 C C . VAL A 1 90 ? 22.912 -2.441 -31.694 1.00 96.44 90 VAL A C 1
ATOM 701 O O . VAL A 1 90 ? 23.391 -2.869 -32.745 1.00 96.44 90 VAL A O 1
ATOM 704 N N . ARG A 1 91 ? 21.611 -2.165 -31.571 1.00 90.31 91 ARG A N 1
ATOM 705 C CA . ARG A 1 91 ? 20.628 -2.356 -32.637 1.00 90.31 91 ARG A CA 1
ATOM 706 C C . ARG A 1 91 ? 20.774 -1.247 -33.686 1.00 90.31 91 ARG A C 1
ATOM 708 O O . ARG A 1 91 ? 20.375 -0.114 -33.440 1.00 90.31 91 ARG A O 1
ATOM 715 N N . ARG A 1 92 ? 21.334 -1.595 -34.844 1.00 76.44 92 ARG A N 1
ATOM 716 C CA . ARG A 1 92 ? 21.303 -0.778 -36.067 1.00 76.44 92 ARG A CA 1
ATOM 717 C C . ARG A 1 92 ? 20.086 -1.105 -36.920 1.00 76.44 92 ARG A C 1
ATOM 719 O O . ARG A 1 92 ? 19.651 -2.281 -36.885 1.00 76.44 92 ARG A O 1
#

InterPro domains:
  IPR012258 Acyl-CoA oxidase [PTHR10909] (17-92)

Mean predicted aligned error: 9.22 Å

Radius of gyration: 22.87 Å; Cα contacts (8 Å, |Δi|>4): 48; chains: 1; bounding box: 45×35×66 Å

Sequence (92 aa):
METIEIGLKLVDGRALVMDNGYIVFNRVGIPCANLARFQHIDHDGRYKLRNAEAKVLTRGITMLVRVGPIEIAAHFLSHGVLIAIRYAVVRR

Organism: Tilletiaria anomala (strain ATCC 24038 / CBS 436.72 / UBC 951) (NCBI:txid1037660)

Solvent-accessible surface area (backbone atoms only — not comparable to full-atom values): 5935 Å² total; per-residue (Å²): 128,59,75,49,74,73,71,93,61,96,48,84,75,64,58,69,74,51,89,58,58,50,80,55,84,77,91,73,85,73,67,77,84,73,52,57,96,50,52,42,67,47,98,87,68,49,79,44,71,72,39,74,73,62,54,61,58,61,51,52,57,60,50,48,69,63,52,55,54,53,58,56,49,50,54,56,47,52,55,53,50,52,54,51,52,60,47,56,77,69,60,127

Nearest PDB structures (foldseek):
  5x4z-assembly1_D  TM=2.146E-01  e=6.821E+00  Komagataella phaffii GS115

Secondary structure (DSSP, 8-state):
-EEEE----SSSSSGGGS--EEEE-SS----GGGS-TTEEE-TTS-EEES-TTGGGGGHHHHHHHHHHHHHHHHHHHHHHHHHHHHHHHH--